Protein AF-Q01312-F1 (afdb_monomer_lite)

Structure (mmCIF, N/CA/C/O backbone):
data_AF-Q01312-F1
#
_entry.id   AF-Q01312-F1
#
loop_
_atom_site.group_PDB
_atom_site.id
_atom_site.type_symbol
_atom_site.label_atom_id
_atom_site.label_alt_id
_atom_site.label_comp_id
_atom_site.label_asym_id
_atom_site.label_entity_id
_atom_site.label_seq_id
_atom_site.pdbx_PDB_ins_code
_atom_site.Cartn_x
_atom_site.Cartn_y
_atom_site.Cartn_z
_atom_site.occupancy
_atom_site.B_iso_or_equiv
_atom_site.auth_seq_id
_atom_site.auth_comp_id
_atom_site.auth_asym_id
_atom_site.auth_atom_id
_atom_site.pdbx_PDB_model_num
ATOM 1 N N . MET A 1 1 ? -22.343 -19.820 -20.567 1.00 44.22 1 MET A N 1
ATOM 2 C CA . MET A 1 1 ? -21.226 -19.717 -19.606 1.00 44.22 1 MET A CA 1
ATOM 3 C C . MET A 1 1 ? -19.986 -19.333 -20.394 1.00 44.22 1 MET A C 1
ATOM 5 O O . MET A 1 1 ? -19.484 -20.168 -21.128 1.00 44.22 1 MET A O 1
ATOM 9 N N . THR A 1 2 ? -19.570 -18.066 -20.368 1.00 30.14 2 THR A N 1
ATOM 10 C CA . THR A 1 2 ? -18.395 -17.595 -21.124 1.00 30.14 2 THR A CA 1
ATOM 11 C C . THR A 1 2 ? -17.303 -17.173 -20.153 1.00 30.14 2 THR A C 1
ATOM 13 O O . THR A 1 2 ? -17.328 -16.077 -19.593 1.00 30.14 2 THR A O 1
ATOM 16 N N . ASP A 1 3 ? -16.373 -18.101 -19.950 1.00 42.38 3 ASP A N 1
ATOM 17 C CA . ASP A 1 3 ? -15.112 -17.938 -19.241 1.00 42.38 3 ASP A CA 1
ATOM 18 C C . ASP A 1 3 ? -14.238 -16.938 -20.018 1.00 42.38 3 ASP A C 1
ATOM 20 O O . ASP A 1 3 ? -13.828 -17.194 -21.151 1.00 42.38 3 ASP A O 1
ATOM 24 N N . THR A 1 4 ? -14.033 -15.736 -19.474 1.00 44.31 4 THR A N 1
ATOM 25 C CA . THR A 1 4 ? -13.166 -14.733 -20.112 1.00 44.31 4 THR A CA 1
ATOM 26 C C . THR A 1 4 ? -11.750 -14.919 -19.588 1.00 44.31 4 THR A C 1
ATOM 28 O O . THR A 1 4 ? -11.358 -14.350 -18.565 1.00 44.31 4 THR A O 1
ATOM 31 N N . ALA A 1 5 ? -10.986 -15.733 -20.315 1.00 51.81 5 ALA A N 1
ATOM 32 C CA . ALA A 1 5 ? -9.566 -15.955 -20.107 1.00 51.81 5 ALA A CA 1
ATOM 33 C C . ALA A 1 5 ? -8.796 -14.620 -20.089 1.00 51.81 5 ALA A C 1
ATOM 35 O O . ALA A 1 5 ? -8.733 -13.880 -21.076 1.00 51.81 5 ALA A O 1
ATOM 36 N N . LYS A 1 6 ? -8.187 -14.306 -18.941 1.00 49.97 6 LYS A N 1
ATOM 37 C CA . LYS A 1 6 ? -7.281 -13.165 -18.777 1.00 49.97 6 LYS A CA 1
ATOM 38 C C . LYS A 1 6 ? -6.025 -13.412 -19.609 1.00 49.97 6 LYS A C 1
ATOM 40 O O . LYS A 1 6 ? -5.208 -14.266 -19.281 1.00 49.97 6 LYS A O 1
ATOM 45 N N . LYS A 1 7 ? -5.864 -12.629 -20.675 1.00 40.53 7 LYS A N 1
ATOM 46 C CA . LYS A 1 7 ? -4.674 -12.582 -21.528 1.00 40.53 7 LYS A CA 1
ATOM 47 C C . LYS A 1 7 ? -3.460 -12.147 -20.695 1.00 40.53 7 LYS A C 1
ATOM 49 O O . LYS A 1 7 ? -3.259 -10.956 -20.450 1.00 40.53 7 LYS A O 1
ATOM 54 N N . VAL A 1 8 ? -2.672 -13.117 -20.232 1.00 42.72 8 VAL A N 1
ATOM 55 C CA . VAL A 1 8 ? -1.409 -12.885 -19.525 1.00 42.72 8 VAL A CA 1
ATOM 56 C C . VAL A 1 8 ? -0.389 -12.429 -20.561 1.00 42.72 8 VAL A C 1
ATOM 58 O O . VAL A 1 8 ? 0.233 -13.227 -21.255 1.00 42.72 8 VAL A O 1
ATOM 61 N N . THR A 1 9 ? -0.257 -11.115 -20.724 1.00 45.81 9 THR A N 1
ATOM 62 C CA . THR A 1 9 ? 0.886 -10.547 -21.434 1.00 45.81 9 THR A CA 1
ATOM 63 C C . THR A 1 9 ? 2.115 -10.795 -20.568 1.00 45.81 9 THR A C 1
ATOM 65 O O . THR A 1 9 ? 2.305 -10.142 -19.544 1.00 45.81 9 THR A O 1
ATOM 68 N N . GLN A 1 10 ? 2.916 -11.786 -20.962 1.00 50.00 10 GLN A N 1
ATOM 69 C CA . GLN A 1 10 ? 4.251 -12.036 -20.429 1.00 50.00 10 GLN A CA 1
ATOM 70 C C . GLN A 1 10 ? 5.122 -10.807 -20.721 1.00 50.00 10 GLN A C 1
ATOM 72 O O . GLN A 1 10 ? 5.794 -10.709 -21.745 1.00 50.00 10 GLN A O 1
ATOM 77 N N . LYS A 1 11 ? 5.064 -9.811 -19.837 1.00 47.06 11 LYS A N 1
ATOM 78 C CA . LYS A 1 11 ? 6.141 -8.834 -19.703 1.00 47.06 11 LYS A CA 1
ATOM 79 C C . LYS A 1 11 ? 7.308 -9.592 -19.080 1.00 47.06 11 LYS A C 1
ATOM 81 O O . LYS A 1 11 ? 7.063 -10.406 -18.192 1.00 47.06 11 LYS A O 1
ATOM 86 N N . LYS A 1 12 ? 8.530 -9.352 -19.582 1.00 44.69 12 LYS A N 1
ATOM 87 C CA . LYS A 1 12 ? 9.804 -9.832 -19.008 1.00 44.69 12 LYS A CA 1
ATOM 88 C C . LYS A 1 12 ? 9.648 -10.005 -17.496 1.00 44.69 12 LYS A C 1
ATOM 90 O O . LYS A 1 12 ? 9.106 -9.064 -16.908 1.00 44.69 12 LYS A O 1
ATOM 95 N N . PRO A 1 13 ? 10.070 -11.131 -16.887 1.00 47.16 13 PRO A N 1
ATOM 96 C CA . PRO A 1 13 ? 9.993 -11.275 -15.443 1.00 47.16 13 PRO A CA 1
ATOM 97 C C . PRO A 1 13 ? 10.727 -10.079 -14.856 1.00 47.16 13 PRO A C 1
ATOM 99 O O . PRO A 1 13 ? 11.945 -9.960 -14.962 1.00 47.16 13 PRO A O 1
ATOM 102 N N . ALA A 1 14 ? 9.959 -9.116 -14.357 1.00 54.88 14 ALA A N 1
ATOM 103 C CA . ALA A 1 14 ? 10.533 -8.061 -13.572 1.00 54.88 14 ALA A CA 1
ATOM 104 C C . ALA A 1 14 ? 11.135 -8.786 -12.371 1.00 54.88 14 ALA A C 1
ATOM 106 O O . ALA A 1 14 ? 10.495 -9.679 -11.815 1.00 54.88 14 ALA A O 1
ATOM 107 N N . ALA A 1 15 ? 12.361 -8.437 -11.986 1.00 64.19 15 ALA A N 1
ATOM 108 C CA . ALA A 1 15 ? 13.009 -9.028 -10.814 1.00 64.19 15 ALA A CA 1
ATOM 109 C C . ALA A 1 15 ? 12.200 -8.804 -9.517 1.00 64.19 15 ALA A C 1
ATOM 111 O O . ALA A 1 15 ? 12.519 -9.356 -8.470 1.00 64.19 15 ALA A O 1
ATOM 112 N N . HIS A 1 16 ? 11.135 -8.003 -9.597 1.00 69.62 16 HIS A N 1
ATOM 113 C CA . HIS A 1 16 ? 10.218 -7.687 -8.529 1.00 69.62 16 HIS A CA 1
ATOM 114 C C . 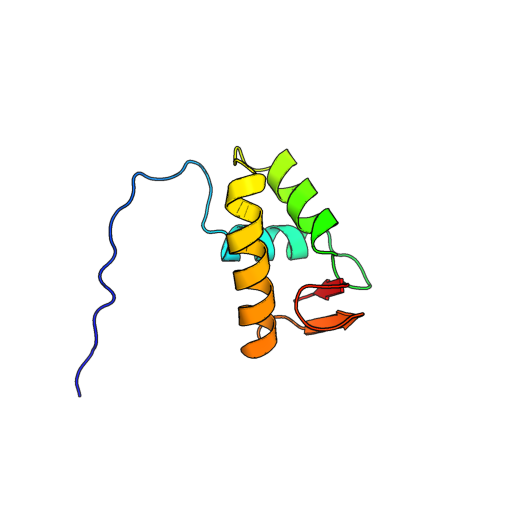HIS A 1 16 ? 8.802 -8.249 -8.781 1.00 69.62 16 HIS A C 1
ATOM 116 O O . HIS A 1 16 ? 8.312 -8.252 -9.918 1.00 69.62 16 HIS A O 1
ATOM 122 N N . PRO A 1 17 ? 8.090 -8.662 -7.717 1.00 78.44 17 PRO A N 1
ATOM 123 C CA . PRO A 1 17 ? 6.704 -9.098 -7.820 1.00 78.44 17 PRO A CA 1
ATOM 124 C C . PRO A 1 17 ? 5.756 -7.933 -8.186 1.00 78.44 17 PRO A C 1
ATOM 126 O O . PRO A 1 17 ? 6.148 -6.757 -8.185 1.00 78.44 17 PRO A O 1
ATOM 129 N N . PRO A 1 18 ? 4.487 -8.221 -8.529 1.00 84.25 18 PRO A N 1
ATOM 130 C CA . PRO A 1 18 ? 3.467 -7.204 -8.771 1.00 84.25 18 PRO A CA 1
ATOM 131 C C . PRO A 1 18 ? 3.311 -6.223 -7.599 1.00 84.25 18 PRO A C 1
ATOM 133 O O . PRO A 1 18 ? 3.391 -6.604 -6.434 1.00 84.25 18 PRO A O 1
ATOM 136 N N . ALA A 1 19 ? 2.969 -4.962 -7.887 1.00 83.56 19 ALA A N 1
ATOM 137 C CA . ALA A 1 19 ? 2.814 -3.929 -6.855 1.00 83.56 19 ALA A CA 1
ATOM 138 C C . ALA A 1 19 ? 1.807 -4.293 -5.750 1.00 83.56 19 ALA A C 1
ATOM 140 O O . ALA A 1 19 ? 2.012 -3.940 -4.595 1.00 83.56 19 ALA A O 1
ATOM 141 N N . ALA A 1 20 ? 0.732 -5.017 -6.078 1.00 82.31 20 ALA A N 1
ATOM 142 C CA . ALA A 1 20 ? -0.234 -5.483 -5.082 1.00 82.31 20 ALA A CA 1
ATOM 143 C C . ALA A 1 20 ? 0.381 -6.492 -4.097 1.00 82.31 20 ALA A C 1
ATOM 145 O O . ALA A 1 20 ? 0.088 -6.437 -2.903 1.00 82.31 20 ALA A O 1
ATOM 146 N N . GLU A 1 21 ? 1.257 -7.373 -4.578 1.00 85.69 21 GLU A N 1
ATOM 147 C CA . GLU A 1 21 ? 1.974 -8.336 -3.742 1.00 85.69 21 GLU A CA 1
ATOM 148 C C . GLU A 1 21 ? 3.035 -7.626 -2.906 1.00 85.69 21 GLU A C 1
ATOM 150 O O . GLU A 1 21 ? 3.040 -7.795 -1.693 1.00 85.69 21 GLU A O 1
ATOM 155 N N . MET A 1 22 ? 3.831 -6.733 -3.507 1.00 87.56 22 MET A N 1
ATOM 156 C CA . MET A 1 22 ? 4.805 -5.908 -2.779 1.00 87.56 22 MET A CA 1
ATOM 157 C C . MET A 1 22 ? 4.157 -5.115 -1.635 1.00 87.56 22 MET A C 1
ATOM 159 O O . MET A 1 22 ? 4.686 -5.080 -0.527 1.00 87.56 22 MET A O 1
ATOM 163 N N . VAL A 1 23 ? 2.986 -4.515 -1.875 1.00 86.62 23 VAL A N 1
ATOM 164 C CA . VAL A 1 23 ? 2.207 -3.800 -0.850 1.00 86.62 23 VAL A CA 1
ATOM 165 C C . VAL A 1 23 ? 1.726 -4.748 0.249 1.00 86.62 23 VAL A C 1
ATOM 167 O O . VAL A 1 23 ? 1.835 -4.425 1.428 1.00 86.62 23 VAL A O 1
ATOM 170 N N . THR A 1 24 ? 1.205 -5.916 -0.125 1.00 85.75 24 THR A N 1
ATOM 171 C CA . THR A 1 24 ? 0.707 -6.921 0.826 1.00 85.75 24 THR A CA 1
ATOM 172 C C . THR A 1 24 ? 1.839 -7.437 1.713 1.00 85.75 24 THR A C 1
ATOM 174 O O . THR A 1 24 ? 1.681 -7.493 2.930 1.00 85.75 24 THR A O 1
ATOM 177 N N . THR A 1 25 ? 2.988 -7.762 1.120 1.00 8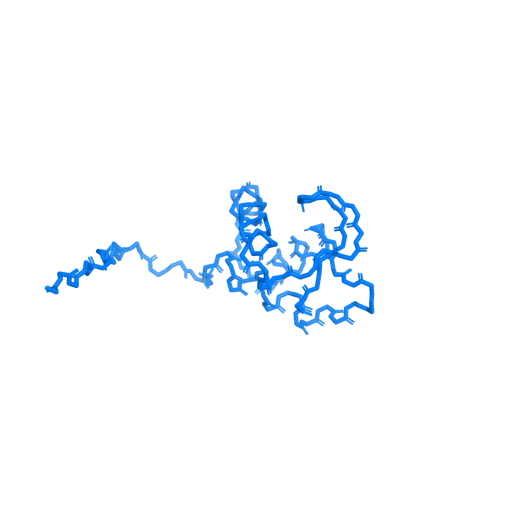8.19 25 THR A N 1
ATOM 178 C CA . THR A 1 25 ? 4.203 -8.182 1.829 1.00 88.19 25 THR A CA 1
ATOM 179 C C . THR A 1 25 ? 4.709 -7.073 2.742 1.00 88.19 25 THR A C 1
ATOM 181 O O . THR A 1 25 ? 4.941 -7.321 3.919 1.00 88.19 25 THR A O 1
ATOM 184 N N . ALA A 1 26 ? 4.773 -5.830 2.258 1.00 88.94 26 ALA A N 1
ATOM 185 C CA . ALA A 1 26 ? 5.186 -4.694 3.076 1.00 88.94 26 ALA A CA 1
ATOM 186 C C . ALA A 1 26 ? 4.284 -4.502 4.305 1.00 88.94 26 ALA A C 1
ATOM 188 O O . ALA A 1 26 ? 4.787 -4.331 5.409 1.00 88.94 26 ALA A O 1
ATOM 189 N N . ILE A 1 27 ? 2.957 -4.567 4.146 1.00 85.38 27 ILE A N 1
ATOM 190 C CA . ILE A 1 27 ? 2.013 -4.456 5.274 1.00 85.38 27 ILE A CA 1
ATOM 191 C C . ILE A 1 27 ? 2.188 -5.633 6.246 1.00 85.38 27 ILE A C 1
ATOM 193 O O . ILE A 1 27 ? 2.161 -5.436 7.463 1.00 85.38 27 ILE A O 1
ATOM 197 N N . LYS A 1 28 ? 2.390 -6.849 5.718 1.00 86.38 28 LYS A N 1
ATOM 198 C CA . LYS A 1 28 ? 2.631 -8.053 6.523 1.00 86.38 28 LYS A CA 1
ATOM 199 C C . LYS A 1 28 ? 3.933 -8.000 7.303 1.00 86.38 28 LYS A C 1
ATOM 201 O O . LYS A 1 28 ? 3.936 -8.548 8.396 1.00 86.38 28 LYS A O 1
ATOM 206 N N . GLU A 1 29 ? 4.986 -7.370 6.788 1.00 89.25 29 GLU A N 1
ATOM 207 C CA . GLU A 1 29 ? 6.266 -7.282 7.500 1.00 89.25 29 GLU A CA 1
ATOM 208 C C . GLU A 1 29 ? 6.390 -6.071 8.406 1.00 89.25 29 GLU A C 1
ATOM 210 O O . GLU A 1 29 ? 6.923 -6.183 9.508 1.00 89.25 29 GLU A O 1
ATOM 215 N N . LEU A 1 30 ? 5.836 -4.927 8.010 1.00 86.56 30 LEU A N 1
ATOM 216 C CA . LEU A 1 30 ? 5.846 -3.741 8.861 1.00 86.56 30 LEU A CA 1
ATOM 217 C C . LEU A 1 30 ? 4.995 -3.937 10.126 1.00 86.56 30 LEU A C 1
ATOM 219 O O . LEU A 1 30 ? 5.277 -3.291 11.133 1.00 86.56 30 LEU A O 1
ATOM 223 N N . LYS A 1 31 ? 3.969 -4.811 10.090 1.00 80.19 31 LYS A N 1
ATOM 224 C CA . LYS A 1 31 ? 3.106 -5.209 11.232 1.00 80.19 31 LYS A CA 1
ATOM 225 C C . LYS A 1 31 ? 2.711 -4.044 12.145 1.00 80.19 31 LYS A C 1
ATOM 227 O O . LYS A 1 31 ? 2.578 -4.190 13.361 1.00 80.19 31 LYS A O 1
ATOM 232 N N . GLU A 1 32 ? 2.513 -2.862 11.566 1.00 83.31 32 GLU A N 1
ATOM 233 C CA . GLU A 1 32 ? 2.255 -1.667 12.352 1.00 83.31 32 GLU A CA 1
ATOM 234 C C . GLU A 1 32 ? 0.875 -1.786 12.998 1.00 83.31 32 GLU A C 1
ATOM 236 O O . GLU A 1 32 ? -0.136 -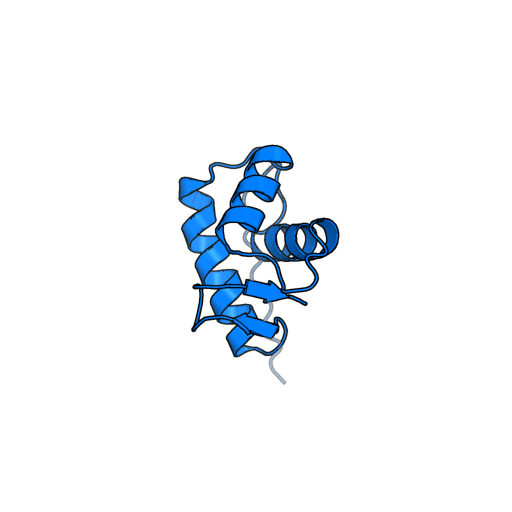1.941 12.313 1.00 83.31 32 GLU A O 1
ATOM 241 N N . ARG A 1 33 ? 0.804 -1.650 14.330 1.00 78.12 33 ARG A N 1
ATOM 242 C CA . ARG A 1 33 ? -0.448 -1.768 15.106 1.00 78.12 33 ARG A CA 1
ATOM 243 C C . ARG A 1 33 ? -1.581 -0.888 14.561 1.00 78.12 33 ARG A C 1
ATOM 245 O O . ARG A 1 33 ? -2.754 -1.237 14.669 1.00 78.12 33 ARG A O 1
ATOM 252 N N . LYS A 1 34 ? -1.234 0.277 14.009 1.00 77.50 34 LYS A N 1
ATOM 253 C CA . LYS A 1 34 ? -2.180 1.246 13.438 1.00 77.50 34 LYS A CA 1
ATOM 254 C C . LYS A 1 34 ? -2.345 1.104 11.922 1.00 77.50 34 LYS A C 1
ATOM 256 O O . LYS A 1 34 ? -3.146 1.843 11.366 1.00 77.50 34 LYS A O 1
ATOM 261 N N . GLY A 1 35 ? -1.664 0.164 11.275 1.00 83.06 35 GLY A N 1
ATOM 262 C CA . GLY A 1 35 ? -1.564 0.037 9.824 1.00 83.06 35 GLY A CA 1
ATOM 263 C C . GLY A 1 35 ? -0.440 0.888 9.241 1.00 83.06 35 GLY A C 1
ATOM 264 O O . GLY A 1 35 ? -0.149 1.978 9.738 1.00 83.06 35 GLY A O 1
ATOM 265 N N . SER A 1 36 ? 0.154 0.389 8.164 1.00 85.94 36 SER A N 1
ATOM 266 C CA . SER A 1 36 ? 1.304 0.993 7.506 1.00 85.94 36 SER A CA 1
ATOM 267 C C . SER A 1 36 ? 0.884 2.149 6.612 1.00 85.94 36 SER A C 1
ATOM 269 O O . SER A 1 36 ? -0.108 2.084 5.879 1.00 85.94 36 SER A O 1
ATOM 271 N N . SER A 1 37 ? 1.650 3.235 6.663 1.00 86.31 37 SER A N 1
ATOM 272 C CA . SER A 1 37 ? 1.443 4.362 5.756 1.00 86.31 37 SER A CA 1
ATOM 273 C C . SER A 1 37 ? 1.949 4.043 4.348 1.00 86.31 37 SER A C 1
ATOM 275 O O . SER A 1 37 ? 2.842 3.216 4.156 1.00 86.31 37 SER A O 1
ATOM 277 N N . ARG A 1 38 ? 1.446 4.770 3.342 1.00 86.12 38 ARG A N 1
ATOM 278 C CA . ARG A 1 38 ? 1.963 4.676 1.963 1.00 86.12 38 ARG A CA 1
ATOM 279 C C . ARG A 1 38 ? 3.481 4.865 1.895 1.00 86.12 38 ARG A C 1
ATOM 281 O O . ARG A 1 38 ? 4.137 4.211 1.094 1.00 86.12 38 ARG A O 1
ATOM 288 N N . GLN A 1 39 ? 4.024 5.773 2.704 1.00 87.62 39 GLN A N 1
ATOM 289 C CA . GLN A 1 39 ? 5.452 6.074 2.703 1.00 87.62 39 GLN A CA 1
ATOM 290 C C . GLN A 1 39 ? 6.266 4.956 3.354 1.00 87.62 39 GLN A C 1
ATOM 292 O O . GLN A 1 39 ? 7.297 4.583 2.811 1.00 87.62 39 GLN A O 1
ATOM 297 N N . ALA A 1 40 ? 5.767 4.360 4.440 1.00 88.19 40 ALA A N 1
ATOM 298 C CA . ALA A 1 40 ? 6.388 3.183 5.042 1.00 88.19 40 ALA A CA 1
ATOM 299 C C . ALA A 1 40 ? 6.417 2.005 4.053 1.00 88.19 40 ALA A C 1
ATOM 301 O O . ALA A 1 40 ? 7.460 1.385 3.862 1.00 88.19 40 ALA A O 1
ATOM 302 N N . ILE A 1 41 ? 5.309 1.771 3.340 1.00 87.62 41 ILE A N 1
ATOM 303 C CA . ILE A 1 41 ? 5.224 0.746 2.292 1.00 87.62 41 ILE A CA 1
ATOM 304 C C . ILE A 1 41 ? 6.214 1.039 1.157 1.00 87.62 41 ILE A C 1
ATOM 306 O O . ILE A 1 41 ? 6.952 0.151 0.750 1.00 87.62 41 ILE A O 1
ATOM 310 N N . ALA A 1 42 ? 6.276 2.280 0.665 1.00 87.94 42 ALA A N 1
ATOM 311 C CA . ALA A 1 42 ? 7.217 2.657 -0.389 1.00 87.94 42 ALA A CA 1
ATOM 312 C C . ALA A 1 42 ? 8.683 2.497 0.052 1.00 87.94 42 ALA A C 1
ATOM 314 O O . ALA A 1 42 ? 9.488 1.981 -0.716 1.00 87.94 42 ALA A O 1
ATOM 315 N N . ASN A 1 43 ? 9.022 2.875 1.287 1.00 90.00 43 ASN A N 1
ATOM 316 C CA . ASN A 1 43 ? 10.369 2.714 1.835 1.00 90.00 43 ASN A CA 1
ATOM 317 C C . ASN A 1 43 ? 10.748 1.238 1.991 1.00 90.00 43 ASN A C 1
ATOM 319 O O . ASN A 1 43 ? 11.857 0.858 1.629 1.00 90.00 43 ASN A O 1
ATOM 323 N N . TYR A 1 44 ? 9.825 0.405 2.483 1.00 90.12 44 TYR A N 1
ATOM 324 C CA . TYR A 1 44 ? 10.039 -1.038 2.570 1.00 90.12 44 TYR A CA 1
ATOM 325 C C . TYR A 1 44 ? 10.302 -1.626 1.185 1.00 90.12 44 TYR A C 1
ATOM 327 O O . TYR A 1 44 ? 11.280 -2.347 1.001 1.00 90.12 44 TYR A O 1
ATOM 335 N N . ILE A 1 45 ? 9.468 -1.261 0.205 1.00 87.88 45 ILE A N 1
ATOM 336 C CA . ILE A 1 45 ? 9.600 -1.744 -1.167 1.00 87.88 45 ILE A CA 1
ATOM 337 C C . ILE A 1 45 ? 10.935 -1.306 -1.769 1.00 87.88 45 ILE A C 1
ATOM 339 O O . ILE A 1 45 ? 11.607 -2.129 -2.371 1.00 87.88 45 ILE A O 1
ATOM 343 N N . LYS A 1 46 ? 11.348 -0.054 -1.544 1.00 88.25 46 LYS A N 1
ATOM 344 C CA . LYS A 1 46 ? 12.635 0.481 -2.011 1.00 88.25 46 LYS A CA 1
ATOM 345 C C . LYS A 1 46 ? 13.827 -0.277 -1.430 1.00 88.25 46 LYS A C 1
ATOM 347 O O . LYS A 1 46 ? 14.847 -0.413 -2.088 1.00 88.25 46 LYS A O 1
ATOM 352 N N . ALA A 1 47 ? 13.716 -0.695 -0.171 1.00 88.19 47 ALA A N 1
ATOM 353 C C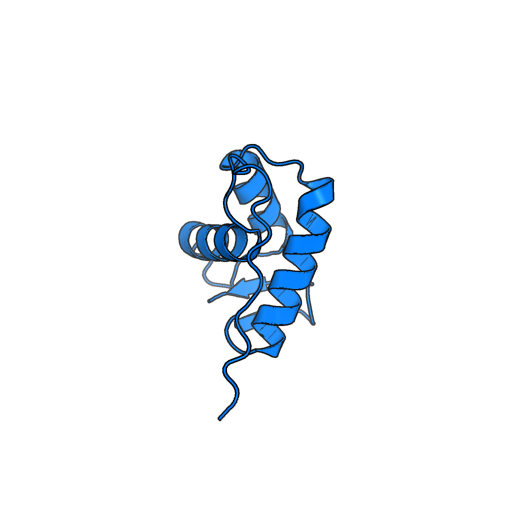A . ALA A 1 47 ? 14.792 -1.364 0.546 1.00 88.19 47 ALA A CA 1
ATOM 354 C C . ALA A 1 47 ? 14.867 -2.872 0.253 1.00 88.19 47 ALA A C 1
ATOM 356 O O . ALA A 1 47 ? 15.942 -3.448 0.372 1.00 88.19 47 ALA A O 1
ATOM 357 N N . HIS A 1 48 ? 13.744 -3.510 -0.095 1.00 86.94 48 HIS A N 1
ATOM 358 C CA . HIS A 1 48 ? 13.654 -4.969 -0.265 1.00 86.94 48 HIS A CA 1
ATOM 359 C C . HIS A 1 48 ? 13.545 -5.422 -1.720 1.00 86.94 48 HIS A C 1
ATOM 361 O O . HIS A 1 48 ? 13.876 -6.566 -2.023 1.00 86.94 48 HIS A O 1
ATOM 367 N N . PHE A 1 49 ? 13.068 -4.561 -2.616 1.00 84.06 49 PHE A N 1
ATOM 368 C CA . PHE A 1 49 ? 12.908 -4.876 -4.027 1.00 84.06 49 PHE A CA 1
ATOM 369 C C . PHE A 1 49 ? 13.672 -3.856 -4.867 1.00 84.06 49 PHE A C 1
ATOM 371 O O . PHE A 1 49 ? 13.585 -2.652 -4.632 1.00 84.06 49 PHE A O 1
ATOM 378 N N . ASP A 1 50 ? 14.387 -4.346 -5.876 1.00 81.94 50 ASP A N 1
ATOM 379 C CA . ASP A 1 50 ? 15.083 -3.504 -6.847 1.00 81.94 50 ASP A CA 1
ATOM 380 C C . ASP A 1 50 ? 14.068 -2.909 -7.834 1.00 81.94 50 ASP A C 1
ATOM 382 O O . ASP A 1 50 ? 13.790 -3.465 -8.903 1.00 81.94 50 ASP A O 1
ATOM 386 N N . VAL A 1 51 ? 13.386 -1.844 -7.397 1.00 82.44 51 VAL A N 1
ATOM 387 C CA . VAL A 1 51 ? 12.324 -1.180 -8.158 1.00 82.44 51 VAL A CA 1
ATOM 388 C C . VAL A 1 51 ? 12.462 0.331 -8.146 1.00 82.44 51 VAL A C 1
ATOM 390 O O . VAL A 1 51 ? 12.690 0.964 -7.114 1.00 82.44 51 VAL A O 1
ATOM 393 N N . GLU A 1 52 ? 12.157 0.924 -9.295 1.00 85.25 52 GLU A N 1
ATOM 394 C CA . GLU A 1 52 ? 12.013 2.368 -9.433 1.00 85.25 52 GLU A CA 1
ATOM 395 C C . GLU A 1 52 ? 10.748 2.849 -8.715 1.00 85.25 52 GLU A C 1
ATOM 397 O O . GLU A 1 52 ? 9.620 2.717 -9.213 1.00 85.25 52 GLU A O 1
ATOM 402 N N . ILE A 1 53 ? 10.929 3.415 -7.520 1.00 83.88 53 ILE A N 1
ATOM 403 C CA . ILE A 1 53 ? 9.825 3.846 -6.655 1.00 83.88 53 ILE A CA 1
ATOM 404 C C . ILE A 1 53 ? 8.923 4.861 -7.338 1.00 83.88 53 ILE A C 1
ATOM 406 O O . ILE A 1 53 ? 7.709 4.761 -7.190 1.00 83.88 53 ILE A O 1
ATOM 410 N N . ASP A 1 54 ? 9.458 5.775 -8.139 1.00 84.56 54 ASP A N 1
ATOM 411 C CA . ASP A 1 54 ? 8.644 6.793 -8.809 1.00 84.56 54 ASP A CA 1
ATOM 412 C C . ASP A 1 54 ? 7.610 6.180 -9.763 1.00 84.56 54 ASP A C 1
ATOM 414 O O . ASP A 1 54 ? 6.447 6.597 -9.784 1.00 84.56 54 ASP A O 1
ATOM 418 N N . GLN A 1 55 ? 7.988 5.112 -10.472 1.00 83.38 55 GLN A N 1
ATOM 419 C CA . GLN A 1 55 ? 7.072 4.342 -11.317 1.00 83.38 55 GLN A CA 1
ATOM 420 C C . GLN A 1 55 ? 6.117 3.498 -10.466 1.00 83.38 55 GLN A C 1
ATOM 422 O O . GLN A 1 55 ? 4.909 3.448 -10.723 1.00 83.38 55 GLN A O 1
ATOM 427 N N . GLN A 1 56 ? 6.632 2.869 -9.406 1.00 84.25 56 GLN A N 1
ATOM 428 C CA . GLN A 1 56 ? 5.829 2.021 -8.525 1.00 84.25 56 GLN A CA 1
ATOM 429 C C . GLN A 1 56 ? 4.829 2.803 -7.674 1.00 84.25 56 GLN A C 1
ATOM 431 O O . GLN A 1 56 ? 3.773 2.268 -7.349 1.00 84.25 56 GLN A O 1
ATOM 436 N N . LEU A 1 57 ? 5.066 4.078 -7.365 1.00 85.50 57 LEU A N 1
ATOM 437 C CA . LEU A 1 57 ? 4.169 4.901 -6.551 1.00 85.50 57 LEU A CA 1
ATOM 438 C C . LEU A 1 57 ? 2.768 5.013 -7.157 1.00 85.50 57 LEU A C 1
ATOM 440 O O . LEU A 1 57 ? 1.779 5.000 -6.417 1.00 85.50 57 LEU A O 1
ATOM 444 N N . VAL A 1 58 ? 2.656 5.101 -8.485 1.00 88.31 58 VAL A N 1
ATOM 445 C CA . VAL A 1 58 ? 1.357 5.138 -9.177 1.00 88.31 58 VAL A CA 1
ATOM 446 C C . VAL A 1 58 ? 0.622 3.809 -8.995 1.00 88.31 58 VAL A C 1
ATOM 448 O O . VAL A 1 58 ? -0.568 3.794 -8.658 1.00 88.31 58 VAL A O 1
ATOM 451 N N . PHE A 1 59 ? 1.336 2.691 -9.140 1.00 87.56 59 PHE A N 1
ATOM 452 C CA . PHE A 1 59 ? 0.778 1.353 -8.958 1.00 87.56 59 PHE A CA 1
ATOM 453 C C . PHE A 1 59 ? 0.421 1.067 -7.499 1.00 87.56 59 PHE A C 1
ATOM 455 O O . PHE A 1 59 ? -0.670 0.565 -7.247 1.00 87.56 59 PHE A O 1
ATOM 462 N N . ILE A 1 60 ? 1.264 1.459 -6.543 1.00 87.75 60 ILE A N 1
ATOM 463 C CA . ILE A 1 60 ? 1.018 1.353 -5.099 1.00 87.75 60 ILE A CA 1
ATOM 464 C C . ILE A 1 60 ? -0.237 2.148 -4.728 1.00 87.75 60 ILE A C 1
ATOM 466 O O . ILE A 1 60 ? -1.147 1.604 -4.106 1.00 87.75 60 ILE A O 1
ATOM 470 N N . LYS A 1 61 ? -0.355 3.412 -5.163 1.00 88.19 61 LYS A N 1
ATOM 471 C CA . LYS A 1 61 ? -1.559 4.231 -4.917 1.00 88.19 61 LYS A CA 1
ATOM 472 C C . LYS A 1 61 ? -2.815 3.562 -5.473 1.00 88.19 61 LYS A C 1
ATOM 474 O O . LYS A 1 61 ? -3.844 3.529 -4.797 1.00 88.19 61 LYS A O 1
ATOM 479 N N . LYS A 1 62 ? -2.742 3.031 -6.696 1.00 88.69 62 LYS A N 1
ATOM 480 C CA . LYS A 1 62 ? -3.864 2.331 -7.331 1.00 88.69 62 LYS A CA 1
ATOM 481 C C . LYS A 1 62 ? -4.214 1.042 -6.585 1.00 88.69 62 LYS A C 1
ATOM 483 O O . LYS A 1 62 ? -5.392 0.814 -6.326 1.00 88.69 62 LYS A O 1
ATOM 488 N N . ALA A 1 63 ? -3.214 0.249 -6.204 1.00 86.88 63 ALA A N 1
ATOM 489 C CA . ALA A 1 63 ? -3.377 -0.992 -5.458 1.00 86.88 63 ALA A CA 1
ATOM 490 C C . ALA A 1 63 ? -4.048 -0.732 -4.107 1.00 86.88 63 ALA A C 1
ATOM 492 O O . ALA A 1 63 ? -5.082 -1.336 -3.836 1.00 86.88 63 ALA A O 1
ATOM 493 N N . LEU A 1 64 ? -3.553 0.242 -3.336 1.00 86.06 64 LEU A N 1
ATOM 494 C CA . LEU A 1 64 ? -4.128 0.642 -2.050 1.00 86.06 64 LEU A CA 1
ATOM 495 C C . LEU A 1 64 ? -5.587 1.093 -2.193 1.00 86.06 64 LEU A C 1
ATOM 497 O O . LEU A 1 64 ? -6.457 0.551 -1.519 1.00 86.06 64 LEU A O 1
ATOM 501 N N . ARG A 1 65 ? -5.891 2.010 -3.125 1.00 86.75 65 ARG A N 1
ATOM 502 C CA . ARG A 1 65 ? -7.281 2.452 -3.365 1.00 86.75 65 ARG A CA 1
ATOM 503 C C . ARG A 1 65 ? -8.184 1.296 -3.773 1.00 86.75 65 ARG A C 1
ATOM 505 O O . ARG A 1 65 ? -9.304 1.202 -3.288 1.00 86.75 65 ARG A O 1
ATOM 512 N N . SER A 1 66 ? -7.705 0.430 -4.665 1.00 86.50 66 SER A N 1
ATOM 513 C CA . SER A 1 66 ? -8.489 -0.708 -5.141 1.00 86.50 66 SER A CA 1
ATOM 514 C C . SER A 1 66 ? -8.693 -1.767 -4.059 1.00 86.50 66 SER A C 1
ATOM 516 O O . SER A 1 66 ? -9.765 -2.352 -4.007 1.00 86.50 66 SER A O 1
ATOM 518 N N . GLY A 1 67 ? -7.705 -1.994 -3.191 1.00 84.62 67 GLY A N 1
ATOM 519 C CA . GLY A 1 67 ? -7.804 -2.945 -2.089 1.00 84.62 67 GLY A CA 1
ATOM 520 C C . GLY A 1 67 ? -8.759 -2.456 -1.006 1.00 84.62 67 GLY A C 1
ATOM 521 O O . GLY A 1 67 ? -9.576 -3.233 -0.529 1.00 84.62 67 GLY A O 1
ATOM 522 N N . VAL A 1 68 ? -8.738 -1.155 -0.701 1.00 85.19 68 VAL A N 1
ATOM 523 C CA . VAL A 1 68 ? -9.721 -0.536 0.202 1.00 85.19 68 VAL A CA 1
ATOM 524 C C . VAL A 1 68 ? -11.125 -0.587 -0.403 1.00 85.19 68 VAL A C 1
ATOM 526 O O . VAL A 1 68 ? -12.059 -1.019 0.260 1.00 85.19 68 VAL A O 1
ATOM 529 N N . ALA A 1 69 ? -11.281 -0.240 -1.686 1.00 85.88 69 ALA A N 1
ATOM 530 C CA . ALA A 1 69 ? -12.578 -0.299 -2.368 1.00 85.88 69 ALA A CA 1
ATOM 531 C C . ALA A 1 69 ? -13.145 -1.727 -2.472 1.00 85.88 69 ALA A C 1
ATOM 533 O O . ALA A 1 69 ? -14.357 -1.910 -2.455 1.00 85.88 69 ALA A O 1
ATOM 534 N N . LYS A 1 70 ? -12.276 -2.739 -2.577 1.00 84.69 70 LYS A N 1
ATOM 535 C CA . LYS A 1 70 ? -12.657 -4.160 -2.575 1.00 84.69 70 LYS A CA 1
ATOM 536 C C . LYS A 1 70 ? -12.876 -4.731 -1.170 1.00 84.69 70 LYS A C 1
ATOM 538 O O . LYS A 1 70 ? -13.282 -5.881 -1.064 1.00 84.69 70 LYS A O 1
ATOM 543 N N . GLY A 1 71 ? -12.553 -3.983 -0.114 1.00 82.12 71 GLY A N 1
ATOM 544 C CA . GLY A 1 71 ? -12.591 -4.469 1.267 1.00 82.12 71 GLY A CA 1
ATOM 545 C C . GLY A 1 71 ? -11.485 -5.468 1.627 1.00 82.12 71 GLY A C 1
ATOM 546 O O . GLY A 1 71 ? -11.532 -6.056 2.699 1.00 82.12 71 GLY A O 1
ATOM 547 N N . THR A 1 72 ? -10.481 -5.668 0.764 1.00 81.50 72 THR A N 1
ATOM 548 C CA . THR A 1 72 ? -9.334 -6.552 1.049 1.00 81.50 72 THR A CA 1
ATOM 549 C C . THR A 1 72 ? -8.260 -5.871 1.893 1.00 81.50 72 THR A C 1
ATOM 551 O O . THR A 1 72 ? -7.357 -6.536 2.383 1.00 81.50 72 THR A O 1
ATOM 554 N N . LEU A 1 73 ? -8.302 -4.541 1.995 1.00 83.69 73 LEU A N 1
ATOM 555 C CA . LEU A 1 73 ? -7.443 -3.740 2.859 1.00 83.69 73 LEU A CA 1
ATOM 556 C C . LEU A 1 73 ? -8.322 -2.828 3.710 1.00 83.69 73 LEU A C 1
ATOM 558 O O . LEU A 1 73 ? -9.235 -2.182 3.193 1.00 83.69 73 LEU A O 1
ATOM 562 N N . VAL A 1 74 ? -8.013 -2.729 4.997 1.00 82.94 74 VAL A N 1
ATOM 563 C CA . VAL A 1 74 ? -8.718 -1.860 5.936 1.00 82.94 74 VAL A CA 1
ATOM 564 C C . VAL A 1 74 ? -7.937 -0.564 6.101 1.00 82.94 74 VAL A C 1
ATOM 566 O O . VAL A 1 74 ? -6.817 -0.538 6.616 1.00 82.94 74 VAL A O 1
ATOM 569 N N . GLN A 1 75 ? -8.549 0.542 5.689 1.00 81.62 75 GLN A N 1
ATOM 570 C CA . GLN A 1 75 ? -8.052 1.875 6.003 1.00 81.62 75 GLN A CA 1
ATOM 571 C C . GLN A 1 75 ? -8.402 2.211 7.455 1.00 81.62 75 GLN A C 1
ATOM 573 O O . GLN A 1 75 ? -9.570 2.296 7.819 1.00 81.62 75 GLN A O 1
ATOM 578 N N . THR A 1 76 ? -7.388 2.386 8.299 1.00 80.12 76 THR A N 1
ATOM 579 C CA . THR A 1 76 ? -7.570 2.712 9.725 1.00 80.12 76 THR A CA 1
ATOM 580 C C . THR A 1 76 ? -7.578 4.211 9.978 1.00 80.12 76 THR A C 1
ATOM 582 O O . THR A 1 76 ? -8.176 4.673 10.948 1.00 80.12 76 THR A O 1
ATOM 585 N N . LYS A 1 77 ? -6.872 4.975 9.140 1.00 76.69 77 LYS A N 1
ATOM 586 C CA . LYS A 1 77 ? -6.768 6.432 9.226 1.00 76.69 77 LYS A CA 1
ATOM 587 C C . LYS A 1 77 ? -6.699 7.048 7.838 1.00 76.69 77 LYS A C 1
ATOM 589 O O . LYS A 1 77 ? -6.052 6.489 6.955 1.00 76.69 77 LYS A O 1
ATOM 594 N N . GLY A 1 78 ? -7.259 8.248 7.709 1.00 74.75 78 GLY A N 1
ATOM 595 C CA . GLY A 1 78 ? -7.287 9.008 6.460 1.00 74.75 78 GLY A CA 1
ATOM 596 C C . GLY A 1 78 ? -8.361 8.518 5.489 1.00 74.75 78 GLY A C 1
ATOM 597 O O . GLY A 1 78 ? -9.192 7.686 5.847 1.00 74.75 78 GLY A O 1
ATOM 598 N N . THR A 1 79 ? -8.329 9.047 4.265 1.00 69.81 79 THR A N 1
ATOM 599 C CA . THR A 1 79 ? -9.334 8.771 3.230 1.00 69.81 79 THR A CA 1
ATOM 600 C C . THR A 1 79 ? -8.646 8.423 1.912 1.00 69.81 79 THR A C 1
ATOM 602 O O . THR A 1 79 ? -7.850 9.195 1.375 1.00 69.81 79 THR A O 1
ATOM 605 N N . GLY A 1 80 ? -8.945 7.256 1.342 1.00 68.44 80 GLY A N 1
ATOM 606 C CA . GLY A 1 80 ? -8.370 6.814 0.068 1.00 68.44 80 GLY A CA 1
ATOM 607 C C . GLY A 1 80 ? -6.930 6.303 0.208 1.00 68.44 80 GLY A C 1
ATOM 608 O O . GLY A 1 80 ? -6.677 5.373 0.957 1.00 68.44 80 GLY A O 1
ATOM 609 N N . ALA A 1 81 ? -5.968 6.878 -0.526 1.00 62.25 81 ALA A N 1
ATOM 610 C CA . ALA A 1 81 ? -4.546 6.478 -0.466 1.00 62.25 81 ALA A CA 1
ATOM 611 C C . ALA A 1 81 ? -3.712 7.283 0.551 1.00 62.25 81 ALA A C 1
ATOM 613 O O . ALA A 1 81 ? -2.473 7.265 0.497 1.00 62.25 81 ALA A O 1
ATOM 614 N N . SER A 1 82 ? -4.373 8.074 1.396 1.00 66.56 82 SER A N 1
ATOM 615 C CA . SER A 1 82 ? -3.750 8.855 2.460 1.00 66.56 82 SER A CA 1
ATOM 616 C C . SER A 1 82 ? -4.031 8.204 3.813 1.00 66.56 82 SER A 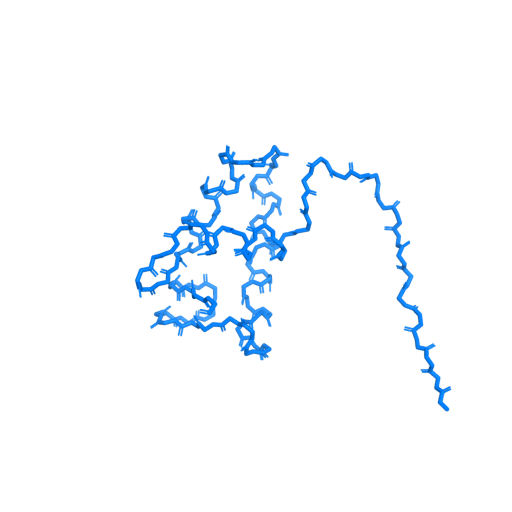C 1
ATOM 618 O O . SER A 1 82 ? -5.128 7.719 4.070 1.00 66.56 82 SER A O 1
ATOM 620 N N . GLY A 1 83 ? -3.016 8.182 4.674 1.00 78.06 83 GLY A N 1
ATOM 621 C CA . GLY A 1 83 ? -3.099 7.594 6.007 1.00 78.06 83 GLY A CA 1
ATOM 622 C C . GLY A 1 83 ? -2.643 6.136 6.078 1.00 78.06 83 GLY A C 1
ATOM 623 O O . GLY A 1 83 ? -1.789 5.707 5.297 1.00 78.06 83 GLY A O 1
ATOM 624 N N . SER A 1 84 ? 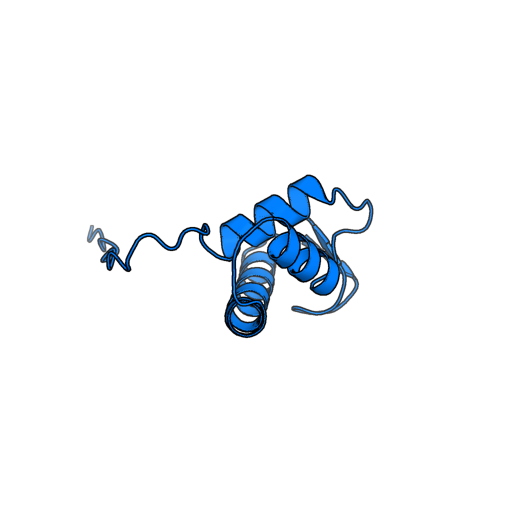-3.151 5.426 7.082 1.00 81.75 84 SER A N 1
ATOM 625 C CA . SER A 1 84 ? -2.675 4.103 7.490 1.00 81.75 84 SER A CA 1
ATOM 626 C C . SER A 1 84 ? -3.594 3.011 6.965 1.00 81.75 84 SER A C 1
ATOM 628 O O . SER A 1 84 ? -4.820 3.106 7.075 1.00 81.75 84 SER A O 1
ATOM 630 N N . ILE A 1 85 ? -2.988 1.974 6.392 1.00 84.75 85 ILE A N 1
ATOM 631 C CA . ILE A 1 85 ? -3.689 0.851 5.779 1.00 84.75 85 ILE A CA 1
ATOM 632 C C . ILE A 1 85 ? -3.128 -0.439 6.366 1.00 84.75 85 ILE A C 1
ATOM 634 O O . ILE A 1 85 ? -1.914 -0.615 6.472 1.00 84.75 85 ILE A O 1
ATOM 638 N N . LYS A 1 86 ? -4.021 -1.336 6.768 1.00 82.56 86 LYS A N 1
ATOM 639 C CA . LYS A 1 86 ? -3.679 -2.683 7.222 1.00 82.56 86 LYS A CA 1
ATOM 640 C C . LYS A 1 86 ? -4.431 -3.725 6.400 1.00 82.56 86 LYS A C 1
ATOM 642 O O . LYS A 1 86 ? -5.404 -3.396 5.722 1.00 82.56 86 LYS A O 1
ATOM 647 N N . LEU A 1 87 ? -3.944 -4.958 6.461 1.00 82.31 87 LEU A N 1
ATOM 648 C CA . LEU A 1 87 ? -4.721 -6.141 6.101 1.00 82.31 87 LEU A CA 1
ATOM 649 C C . LEU A 1 87 ? -5.684 -6.465 7.244 1.00 82.31 87 LEU A C 1
ATOM 651 O O . LEU A 1 87 ? -5.287 -6.263 8.418 1.00 82.31 87 LEU A O 1
#

Secondary structure (DSSP, 8-state):
--------------SS--HHHHHHHHHHHH--TT-EEHHHHHHHHHHHS---HHHHHHHHHHHHHHHHHTTSSEEEESSTTSSEEE-

Foldseek 3Di:
DDDDDDPPPPDPPQQDDQLLVLQQVQLVVVVDPQADALVSSLVSCVVPPPDDSVVSSVRNLVSQQVCVVVVVKDANDDDRNGHGIHD

Organism: Psammechinus miliaris (NCBI:txid7660)

pLDDT: mean 77.17, std 15.11, range [30.14, 90.12]

Radius of gyration: 14.01 Å; chains: 1; bounding box: 36×29×37 Å

Sequence (87 aa):
MTDTAKKVTQKKPAAHPPAAEMVTTAIKELKERKGSSRQAIANYIKAHFDVEIDQQLVFIKKALRSGVAKGTLVQTKGTGASGSIKL

InterPro domains:
  IPR005818 Linker histone H1/H5, domain H15 [PF00538] (16-87)
  IPR005818 Linker histone H1/H5, domain H15 [PS51504] (15-87)
  IPR005818 Linker histone H1/H5, domain H15 [SM00526] (13-79)
  IPR005818 Linker histone H1/H5, domain H15 [cd00073] (13-87)
  IPR005819 Linker histone H1/H5 [PR00624] (2-23)
  IPR005819 Linker histone H1/H5 [PR00624] (29-46)
  IPR005819 Linker histone H1/H5 [PR00624] (71-87)
  IPR036388 Winged helix-like DNA-binding domain superfamily [G3DSA:1.10.10.10] (8-87)
  IPR036390 Winged helix DNA-binding domain superfamily [SSF46785] (15-87)